Protein AF-A0A556R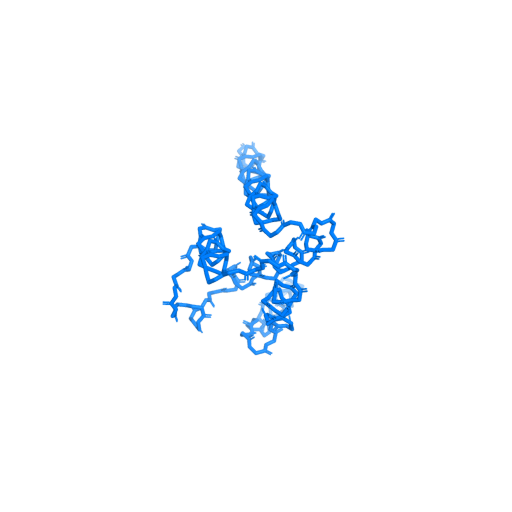K93-F1 (afdb_monomer_lite)

Radius of gyration: 17.28 Å; chains: 1; bounding box: 50×22×42 Å

Secondary structure (DSSP, 8-state):
--HHHHHHHTTSS----GGGSTTTTHHHHHHHHSTT--HHHHHHHHHHHHHHHTPPTTGGGG--HHHHHHHHHHHHHHHHHHHH---HHHHHHHHHHHHHHHHHHHHHHHHHHHHS--

pLDDT: mean 77.53, std 16.09, range [45.31, 96.38]

Organism: NCBI:txid1196095

Structure (mmCIF, N/CA/C/O backbone):
data_AF-A0A556RK93-F1
#
_entry.id   AF-A0A556RK93-F1
#
loop_
_atom_site.group_PDB
_atom_site.id
_atom_site.type_symbol
_atom_site.label_atom_id
_atom_site.label_alt_id
_atom_site.label_comp_id
_atom_site.label_asym_id
_atom_site.label_entity_id
_atom_site.label_seq_id
_atom_site.pdbx_PDB_ins_code
_atom_site.Cartn_x
_atom_site.Cartn_y
_atom_site.Cartn_z
_atom_site.occupancy
_atom_site.B_iso_or_equiv
_atom_site.auth_seq_id
_atom_site.auth_comp_id
_atom_site.auth_asym_id
_atom_site.auth_atom_id
_atom_site.pdbx_PDB_model_num
ATOM 1 N N . MET A 1 1 ? -32.531 -10.562 28.350 1.00 45.31 1 MET A N 1
ATOM 2 C CA . MET A 1 1 ? -31.505 -9.778 27.616 1.00 45.31 1 MET A CA 1
ATOM 3 C C . MET A 1 1 ? -30.087 -10.290 27.914 1.00 45.31 1 MET A C 1
ATOM 5 O O . MET A 1 1 ? -29.427 -9.757 28.796 1.00 45.31 1 MET A O 1
ATOM 9 N N . ARG A 1 2 ? -29.593 -11.326 27.219 1.00 55.19 2 ARG A N 1
ATOM 10 C CA . ARG A 1 2 ? -28.197 -11.811 27.392 1.00 55.19 2 ARG A CA 1
ATOM 11 C C . ARG A 1 2 ? -27.394 -11.934 26.098 1.00 55.19 2 ARG A C 1
ATOM 13 O O . ARG A 1 2 ? -26.173 -11.969 26.152 1.00 55.19 2 ARG A O 1
ATOM 20 N N . VAL A 1 3 ? -28.058 -11.918 24.946 1.00 51.28 3 VAL A N 1
ATOM 21 C CA . VAL A 1 3 ? -27.396 -12.088 23.648 1.00 51.28 3 VAL A CA 1
ATOM 22 C C . VAL A 1 3 ? -26.738 -10.782 23.184 1.00 51.28 3 VAL A C 1
ATOM 24 O O . VAL A 1 3 ? -25.593 -10.780 22.752 1.00 51.28 3 VAL A O 1
ATOM 27 N N . THR A 1 4 ? -27.396 -9.636 23.387 1.00 51.78 4 THR A N 1
ATOM 28 C CA . THR A 1 4 ? -26.852 -8.309 23.038 1.00 51.78 4 THR A CA 1
ATOM 29 C C . THR A 1 4 ? -25.620 -7.929 23.862 1.00 51.78 4 THR A C 1
ATOM 31 O O . THR A 1 4 ? -24.679 -7.365 23.314 1.00 51.78 4 THR A O 1
ATOM 34 N N . LYS A 1 5 ? -25.573 -8.304 25.148 1.00 51.53 5 LYS A N 1
ATOM 35 C CA . LYS A 1 5 ? -24.390 -8.124 26.011 1.00 51.53 5 LYS A CA 1
ATOM 36 C C . LYS A 1 5 ? -23.231 -9.043 25.617 1.00 51.53 5 LYS A C 1
ATOM 38 O O . LYS A 1 5 ? -22.092 -8.600 25.604 1.00 51.53 5 LYS A O 1
ATOM 43 N N . ALA A 1 6 ? -23.515 -10.290 25.238 1.00 51.16 6 ALA A N 1
ATOM 44 C CA . ALA A 1 6 ? -22.492 -11.214 24.749 1.00 51.16 6 ALA A CA 1
ATOM 45 C C . ALA A 1 6 ? -21.863 -10.728 23.430 1.00 51.16 6 ALA A C 1
ATOM 47 O O . ALA A 1 6 ? -20.651 -10.815 23.261 1.00 51.16 6 ALA A O 1
ATOM 48 N N . PHE A 1 7 ? -22.656 -10.134 22.531 1.00 49.50 7 PHE A N 1
ATOM 49 C CA . PHE A 1 7 ? -22.128 -9.489 21.325 1.00 49.50 7 PHE A CA 1
ATOM 50 C C . PHE A 1 7 ? -21.409 -8.163 21.600 1.00 49.50 7 PHE A C 1
ATOM 52 O O . PHE A 1 7 ? -20.490 -7.832 20.859 1.00 49.50 7 PHE A O 1
ATOM 59 N N . ALA A 1 8 ? -21.799 -7.411 22.633 1.00 50.12 8 ALA A N 1
ATOM 60 C CA . ALA A 1 8 ? -21.078 -6.211 23.060 1.00 50.12 8 ALA A CA 1
ATOM 61 C C . ALA A 1 8 ? -19.692 -6.570 23.628 1.00 50.12 8 ALA A C 1
ATOM 63 O O . ALA A 1 8 ? -18.693 -6.034 23.165 1.00 50.12 8 ALA A O 1
ATOM 64 N N . ASN A 1 9 ? -19.614 -7.573 24.507 1.00 46.12 9 ASN A N 1
ATOM 65 C CA . ASN A 1 9 ? -18.346 -8.073 25.052 1.00 46.12 9 ASN A CA 1
ATOM 66 C C . ASN A 1 9 ? -17.497 -8.786 23.982 1.00 46.12 9 ASN A C 1
ATOM 68 O O . ASN A 1 9 ? -16.279 -8.701 23.988 1.00 46.12 9 ASN A O 1
ATOM 72 N N . SER A 1 10 ? -18.125 -9.441 22.998 1.00 49.47 10 SER A N 1
ATOM 73 C CA . SER A 1 10 ? -17.432 -9.970 21.813 1.00 49.47 10 SER A CA 1
ATOM 74 C C . SER A 1 10 ? -16.956 -8.870 20.850 1.00 49.47 10 SER A C 1
ATOM 76 O O . SER A 1 10 ? -16.230 -9.186 19.912 1.00 49.47 10 SER A O 1
ATOM 78 N N . ARG A 1 11 ? -17.385 -7.611 20.993 1.00 49.00 11 ARG A N 1
ATOM 79 C CA . ARG A 1 11 ? -16.831 -6.469 20.242 1.00 49.00 11 ARG A CA 1
ATOM 80 C C . ARG A 1 11 ? -15.718 -5.754 21.001 1.00 49.00 11 ARG A C 1
ATOM 82 O O . ARG A 1 11 ? -14.944 -5.063 20.363 1.00 49.00 11 ARG A O 1
ATOM 89 N N . GLU A 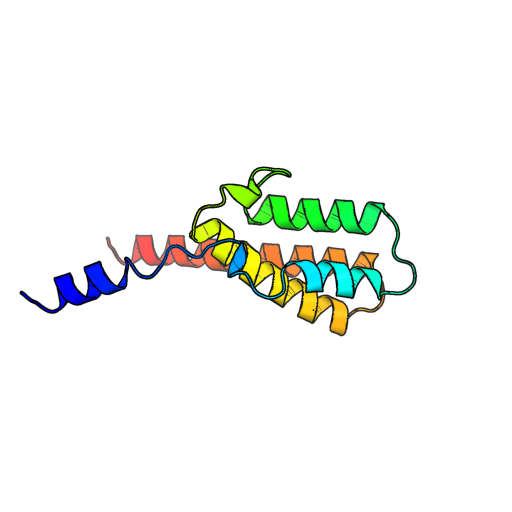1 12 ? -15.563 -6.018 22.298 1.00 49.25 12 GLU A N 1
ATOM 90 C CA . GLU A 1 12 ? -14.308 -5.796 23.035 1.00 49.25 12 GLU A CA 1
ATOM 91 C C . GLU A 1 12 ? -13.253 -6.880 22.726 1.00 49.25 12 GLU A C 1
ATOM 93 O O . GLU A 1 12 ? -12.304 -7.070 23.486 1.00 49.25 12 GLU A O 1
ATOM 98 N N . ARG A 1 13 ? -13.410 -7.617 21.611 1.00 52.22 13 ARG A N 1
ATOM 99 C CA . ARG A 1 13 ? -12.328 -8.418 21.024 1.00 52.22 13 ARG A CA 1
ATOM 100 C C . ARG A 1 13 ? -11.117 -7.512 20.877 1.00 52.22 13 ARG A C 1
ATOM 102 O O . ARG A 1 13 ? -11.269 -6.387 20.414 1.00 52.22 13 ARG A O 1
ATOM 109 N N . GLU A 1 14 ? -9.969 -8.017 21.322 1.00 55.66 14 GLU A N 1
ATOM 110 C CA . GLU A 1 14 ? -8.681 -7.330 21.350 1.00 55.66 14 GLU A CA 1
ATOM 111 C C . GLU A 1 14 ? -8.571 -6.263 20.268 1.00 55.66 14 GLU A C 1
ATOM 113 O O . GLU A 1 14 ? -8.679 -6.571 19.077 1.00 55.66 14 GLU A O 1
ATOM 118 N N . LYS A 1 15 ? -8.338 -5.015 20.697 1.00 56.72 15 LYS A N 1
ATOM 119 C CA . LYS A 1 15 ? -7.957 -3.935 19.788 1.00 56.72 15 LYS A CA 1
ATOM 120 C C . LYS A 1 15 ? -6.896 -4.505 18.865 1.00 56.72 15 LYS A C 1
ATOM 122 O O . LYS A 1 15 ? -5.867 -4.971 19.362 1.00 56.72 15 LYS A O 1
ATOM 127 N N . VAL A 1 16 ? -7.158 -4.510 17.558 1.00 58.53 16 VAL A N 1
ATOM 128 C CA . VAL A 1 16 ? -6.166 -4.958 16.581 1.00 58.53 16 VAL A CA 1
ATOM 129 C C . VAL A 1 16 ? -4.922 -4.135 16.869 1.00 58.53 16 VAL A C 1
ATOM 131 O O . VAL A 1 16 ? -4.947 -2.911 16.790 1.00 58.53 16 VAL A O 1
ATOM 134 N N . LYS A 1 17 ? -3.861 -4.781 17.335 1.00 58.97 17 LYS A N 1
ATOM 135 C CA . LYS A 1 17 ? -2.602 -4.098 17.584 1.00 58.97 17 LYS A CA 1
ATOM 136 C C . LYS A 1 17 ? -1.799 -4.134 16.301 1.00 58.97 17 LYS A C 1
ATOM 138 O O . LYS A 1 17 ? -1.888 -5.080 15.525 1.00 58.97 17 LYS A O 1
ATOM 143 N N . ARG A 1 18 ? -0.965 -3.121 16.093 1.00 56.44 18 ARG A N 1
ATOM 144 C CA . ARG A 1 18 ? -0.080 -3.054 14.926 1.00 56.44 18 ARG A CA 1
ATOM 145 C C . ARG A 1 18 ? 0.840 -4.277 14.811 1.00 56.44 18 ARG A C 1
ATOM 147 O O . ARG A 1 18 ? 1.100 -4.739 13.711 1.00 56.44 18 ARG A O 1
ATOM 154 N N . GLU A 1 19 ? 1.294 -4.802 15.942 1.00 53.19 19 GLU A N 1
ATOM 155 C CA . GLU A 1 19 ? 2.069 -6.046 16.063 1.00 53.19 19 GLU A CA 1
ATOM 156 C C . GLU A 1 19 ? 1.312 -7.299 15.591 1.00 53.19 19 GLU A C 1
ATOM 158 O O . GLU A 1 19 ? 1.937 -8.292 15.232 1.00 53.19 19 GLU A O 1
ATOM 163 N N . TYR A 1 20 ? -0.020 -7.229 15.509 1.00 52.47 20 TYR A N 1
ATOM 164 C CA . TYR A 1 20 ? -0.872 -8.259 14.922 1.00 52.47 20 TYR A CA 1
ATOM 165 C C . TYR A 1 20 ? -1.240 -7.992 13.466 1.00 52.47 20 TYR A C 1
ATOM 167 O O . TYR A 1 20 ? -2.019 -8.771 12.934 1.00 52.47 20 TYR A O 1
ATOM 175 N N . LEU A 1 21 ? -0.730 -6.932 12.820 1.00 60.16 21 LEU A N 1
ATOM 176 C CA . LEU A 1 21 ? -0.803 -6.791 11.365 1.00 60.16 21 LEU A CA 1
ATOM 177 C C . LEU A 1 21 ? 0.251 -7.728 10.776 1.00 60.16 21 LEU A C 1
ATOM 179 O O . LEU A 1 21 ? 1.422 -7.336 10.672 1.00 60.16 21 LEU A O 1
ATOM 183 N N . PRO A 1 22 ? -0.106 -8.973 10.424 1.00 53.91 22 PRO A N 1
ATOM 184 C CA . PRO A 1 22 ? 0.864 -9.891 9.881 1.00 53.91 22 PRO A CA 1
ATOM 185 C C . PRO A 1 22 ? 1.308 -9.270 8.560 1.00 53.91 22 PRO A C 1
ATOM 187 O O . PRO A 1 22 ? 0.501 -8.678 7.841 1.00 53.91 22 PRO A O 1
ATOM 190 N N . PHE A 1 23 ? 2.595 -9.381 8.250 1.00 54.28 23 PHE A N 1
ATOM 191 C CA . PHE A 1 23 ? 3.087 -9.082 6.914 1.00 54.28 23 PHE A CA 1
ATOM 192 C C . PHE A 1 23 ? 3.126 -7.617 6.484 1.00 54.28 23 PHE A C 1
ATOM 194 O O . PHE A 1 23 ? 3.386 -7.403 5.314 1.00 54.28 23 PHE A O 1
ATOM 201 N N . TYR A 1 24 ? 2.984 -6.612 7.358 1.00 58.38 24 TYR A N 1
ATOM 202 C CA . TYR A 1 24 ? 3.063 -5.195 6.939 1.00 58.38 24 TYR A CA 1
ATOM 203 C C . TYR A 1 24 ? 4.327 -4.854 6.111 1.00 58.38 24 TYR A C 1
ATOM 205 O O . TYR A 1 24 ? 4.297 -4.028 5.201 1.00 58.38 24 TYR A O 1
ATOM 213 N N . HIS A 1 25 ? 5.434 -5.553 6.364 1.00 65.75 25 HIS A N 1
ATOM 214 C CA . HIS A 1 25 ? 6.671 -5.423 5.592 1.00 65.75 25 HIS A CA 1
ATOM 215 C C . HIS A 1 25 ? 6.625 -6.101 4.213 1.00 65.75 25 HIS A C 1
ATOM 217 O O . HIS A 1 25 ? 7.329 -5.662 3.313 1.00 65.75 25 HIS A O 1
ATOM 223 N N . GLN A 1 26 ? 5.741 -7.076 3.989 1.00 71.56 26 GLN A N 1
ATOM 224 C CA . GLN A 1 26 ? 5.717 -7.880 2.767 1.00 71.56 26 GLN A CA 1
ATOM 225 C C . GLN A 1 26 ? 5.419 -7.086 1.502 1.00 71.56 26 GLN A C 1
ATOM 227 O O . GLN A 1 26 ? 5.939 -7.444 0.456 1.00 71.56 26 GLN A O 1
ATOM 232 N N . SER A 1 27 ? 4.618 -6.019 1.545 1.00 75.00 27 SER A N 1
ATOM 233 C CA . SER A 1 27 ? 4.395 -5.208 0.345 1.00 75.00 27 SER A CA 1
ATOM 234 C C . SER A 1 27 ? 5.628 -4.383 -0.012 1.00 75.00 27 SER A C 1
ATOM 236 O O . SER A 1 27 ? 5.938 -4.186 -1.186 1.00 75.00 27 SER A O 1
ATOM 238 N N . ARG A 1 28 ? 6.395 -3.955 0.997 1.00 82.44 28 ARG A N 1
ATOM 239 C CA . ARG A 1 28 ? 7.687 -3.285 0.811 1.00 82.44 28 ARG A CA 1
ATOM 240 C C . ARG A 1 28 ? 8.753 -4.260 0.341 1.00 82.44 28 ARG A C 1
ATOM 242 O O . ARG A 1 28 ? 9.510 -3.901 -0.556 1.00 82.44 28 ARG A O 1
ATOM 249 N N . ASP A 1 29 ? 8.761 -5.470 0.884 1.00 83.50 29 ASP A N 1
ATOM 250 C CA . ASP A 1 29 ? 9.655 -6.542 0.459 1.00 83.50 29 ASP A CA 1
ATOM 251 C C . ASP A 1 29 ? 9.339 -6.948 -0.985 1.00 83.50 29 ASP A C 1
ATOM 253 O O . ASP A 1 29 ? 10.239 -6.980 -1.818 1.00 83.50 29 ASP A O 1
ATOM 257 N N . ALA A 1 30 ? 8.061 -7.129 -1.328 1.00 84.50 30 ALA A N 1
ATOM 258 C CA . ALA A 1 30 ? 7.611 -7.425 -2.686 1.00 84.50 30 ALA A CA 1
ATOM 259 C C . ALA A 1 30 ? 7.993 -6.312 -3.668 1.00 84.50 30 ALA A C 1
ATOM 261 O O . ALA A 1 30 ? 8.592 -6.595 -4.701 1.00 84.50 30 ALA A O 1
ATOM 262 N N . LEU A 1 31 ? 7.754 -5.041 -3.318 1.00 87.50 31 LEU A N 1
ATOM 263 C CA . LEU A 1 31 ? 8.226 -3.919 -4.130 1.00 87.50 31 LEU A CA 1
ATOM 264 C C . LEU A 1 31 ? 9.756 -3.955 -4.270 1.00 87.50 31 LEU A C 1
ATOM 266 O O . LEU A 1 31 ? 10.271 -3.716 -5.351 1.00 87.50 31 LEU A O 1
ATOM 270 N N . SER A 1 32 ? 10.503 -4.287 -3.215 1.00 89.06 32 SER A N 1
ATOM 271 C CA . SER A 1 32 ? 11.970 -4.351 -3.279 1.00 89.06 32 SER A CA 1
ATOM 272 C C . SER A 1 32 ? 12.508 -5.444 -4.202 1.00 89.06 32 SER A C 1
ATOM 274 O O . SER A 1 32 ? 13.596 -5.285 -4.754 1.00 89.06 32 SER A O 1
ATOM 276 N N . MET A 1 33 ? 11.735 -6.513 -4.402 1.00 90.19 33 MET A N 1
ATOM 277 C CA . MET A 1 33 ? 12.067 -7.613 -5.307 1.00 90.19 33 MET A CA 1
ATOM 278 C C . MET A 1 33 ? 11.786 -7.279 -6.779 1.00 90.19 33 MET A C 1
ATOM 280 O O . MET A 1 33 ? 12.285 -7.977 -7.660 1.00 90.19 33 MET A O 1
ATOM 284 N N . MET A 1 34 ? 11.029 -6.215 -7.073 1.00 91.19 34 MET A N 1
ATOM 285 C CA . MET A 1 34 ? 10.734 -5.823 -8.452 1.00 91.19 34 MET A CA 1
ATOM 286 C C . MET A 1 34 ? 11.958 -5.202 -9.141 1.00 91.19 34 MET A C 1
ATOM 288 O O . MET A 1 34 ? 12.650 -4.331 -8.600 1.00 91.19 34 MET A O 1
ATOM 292 N N . GLN A 1 35 ? 12.198 -5.590 -10.395 1.00 91.31 35 GLN A N 1
ATOM 293 C CA . GLN A 1 35 ? 13.295 -5.037 -11.183 1.00 91.31 35 GLN A CA 1
ATOM 294 C C . GLN A 1 35 ? 13.053 -3.553 -11.512 1.00 91.31 35 GLN A C 1
ATOM 296 O O . GLN A 1 35 ? 11.973 -3.143 -11.930 1.00 91.31 35 GLN A O 1
ATOM 301 N N . GLY A 1 36 ? 14.089 -2.724 -11.357 1.00 91.00 36 GLY A N 1
ATOM 302 C CA . GLY A 1 36 ? 14.034 -1.303 -11.722 1.00 91.00 36 GLY A CA 1
ATOM 303 C C . GLY A 1 36 ? 13.408 -0.389 -10.665 1.00 91.00 36 GLY A C 1
ATOM 304 O O . GLY A 1 36 ? 13.185 0.793 -10.938 1.00 91.00 36 GLY A O 1
ATOM 305 N N . VAL A 1 37 ? 13.166 -0.897 -9.453 1.00 92.94 37 VAL A N 1
ATOM 306 C CA . VAL A 1 37 ? 12.692 -0.084 -8.333 1.00 92.94 37 VAL A CA 1
ATOM 307 C C . VAL A 1 37 ? 13.723 0.948 -7.893 1.00 92.94 37 VAL A C 1
ATOM 309 O O . VAL A 1 37 ? 14.930 0.727 -7.848 1.00 92.94 37 VAL A O 1
ATOM 312 N N . LYS A 1 38 ? 13.206 2.125 -7.552 1.00 93.69 38 LYS A N 1
ATOM 313 C CA . LYS A 1 38 ? 13.944 3.323 -7.142 1.00 93.69 38 LYS A CA 1
ATOM 314 C C . LYS A 1 38 ? 13.281 3.942 -5.919 1.00 93.69 38 LYS A C 1
ATOM 316 O O . LYS A 1 38 ? 12.096 3.738 -5.662 1.00 93.69 38 LYS A O 1
ATOM 321 N N . LYS A 1 39 ? 14.021 4.792 -5.204 1.00 91.50 39 LYS A N 1
ATOM 322 C CA . LYS A 1 39 ? 13.571 5.453 -3.965 1.00 91.50 39 LYS A CA 1
ATOM 323 C C . LYS A 1 39 ? 12.196 6.127 -4.080 1.00 91.50 39 LYS A C 1
ATOM 325 O O . LYS A 1 39 ? 11.391 6.036 -3.158 1.00 91.50 39 LYS A O 1
ATOM 330 N N . TYR A 1 40 ? 11.901 6.782 -5.204 1.00 92.19 40 TYR A N 1
ATOM 331 C CA . TYR A 1 40 ? 10.625 7.482 -5.379 1.00 92.19 40 TYR A CA 1
ATOM 332 C C . TYR A 1 40 ? 9.415 6.541 -5.474 1.00 92.19 40 TYR A C 1
ATOM 334 O O . TYR A 1 40 ? 8.315 6.964 -5.131 1.00 92.19 40 TYR A O 1
ATOM 342 N N . HIS A 1 41 ? 9.589 5.274 -5.866 1.00 93.56 41 HIS A N 1
ATOM 343 C CA . HIS A 1 41 ? 8.502 4.291 -5.868 1.00 93.56 41 HIS A CA 1
ATOM 344 C C . HIS A 1 41 ? 7.993 4.044 -4.448 1.00 93.56 41 HIS A C 1
ATOM 346 O O . HIS A 1 41 ? 6.795 4.124 -4.196 1.00 93.56 41 HIS A O 1
ATOM 352 N N . TYR A 1 42 ? 8.900 3.886 -3.484 1.00 90.06 42 TYR A N 1
ATOM 353 C CA . TYR A 1 42 ? 8.522 3.753 -2.078 1.00 90.06 42 TYR A CA 1
ATOM 354 C C . TYR A 1 42 ? 7.777 4.985 -1.557 1.00 90.06 42 TYR A C 1
ATOM 356 O O . TYR A 1 42 ? 6.793 4.840 -0.829 1.00 90.06 42 TYR A O 1
ATOM 364 N N . ILE A 1 43 ? 8.219 6.183 -1.954 1.00 90.00 43 ILE A N 1
ATOM 365 C CA . ILE A 1 43 ? 7.570 7.450 -1.591 1.00 90.00 43 ILE A CA 1
ATOM 366 C C . ILE A 1 43 ? 6.159 7.515 -2.186 1.00 90.00 43 ILE A C 1
ATOM 368 O O . ILE A 1 43 ? 5.216 7.879 -1.487 1.00 90.00 43 ILE A O 1
ATOM 372 N N . ASN A 1 44 ? 5.999 7.149 -3.457 1.00 91.62 44 ASN A N 1
ATOM 373 C CA . ASN A 1 44 ? 4.707 7.172 -4.140 1.00 91.62 44 ASN A CA 1
ATOM 374 C C . ASN A 1 44 ? 3.731 6.153 -3.548 1.00 91.62 44 ASN A C 1
ATOM 376 O O . ASN A 1 44 ? 2.579 6.500 -3.301 1.00 91.62 44 ASN A O 1
ATOM 380 N N . LEU A 1 45 ? 4.208 4.946 -3.238 1.00 89.81 45 LEU A N 1
ATOM 381 C CA . LEU A 1 45 ? 3.416 3.933 -2.551 1.00 89.81 45 LEU A CA 1
ATOM 382 C C . LEU A 1 45 ? 2.972 4.424 -1.163 1.00 89.81 45 LEU A C 1
ATOM 384 O O . LEU A 1 45 ? 1.787 4.416 -0.851 1.00 89.81 45 LEU A O 1
ATOM 388 N N . ALA A 1 46 ? 3.892 4.978 -0.363 1.00 87.31 46 ALA A N 1
ATOM 389 C CA . ALA A 1 46 ? 3.552 5.537 0.950 1.00 87.31 46 ALA A CA 1
ATOM 390 C C . ALA A 1 46 ? 2.518 6.673 0.858 1.00 87.31 46 ALA A C 1
ATOM 392 O O . ALA A 1 46 ? 1.627 6.768 1.697 1.00 87.31 46 ALA A O 1
ATOM 393 N N . LYS A 1 47 ? 2.599 7.523 -0.173 1.00 88.69 47 LYS A N 1
ATOM 394 C CA . LYS A 1 47 ? 1.600 8.572 -0.422 1.00 88.69 47 LYS A CA 1
ATOM 395 C C . LYS A 1 47 ? 0.221 7.997 -0.752 1.00 88.69 47 LYS A C 1
ATOM 397 O O . LYS A 1 47 ? -0.771 8.562 -0.294 1.00 88.69 47 LYS A O 1
ATOM 402 N N . ALA A 1 48 ? 0.149 6.916 -1.529 1.00 88.31 48 ALA A N 1
ATOM 403 C CA . ALA A 1 48 ? -1.112 6.246 -1.846 1.00 88.31 48 ALA A CA 1
ATOM 404 C C . ALA A 1 48 ? -1.753 5.641 -0.586 1.00 88.31 48 ALA A C 1
ATOM 406 O O . ALA A 1 48 ? -2.918 5.912 -0.298 1.00 88.31 48 ALA A O 1
ATOM 407 N N . GLU A 1 49 ? -0.965 4.922 0.215 1.00 86.94 49 GLU A N 1
ATOM 408 C CA . GLU A 1 49 ? -1.409 4.341 1.486 1.00 86.94 49 GLU A CA 1
ATOM 409 C C . GLU A 1 49 ? -1.915 5.414 2.465 1.00 86.94 49 GLU A C 1
ATOM 411 O O . GLU A 1 49 ? -2.999 5.294 3.040 1.00 86.94 49 GLU A O 1
ATOM 416 N N . ASN A 1 50 ? -1.143 6.491 2.638 1.00 87.75 50 ASN A N 1
ATOM 417 C CA . ASN A 1 50 ? -1.481 7.590 3.542 1.00 87.75 50 ASN A CA 1
ATOM 418 C C . ASN A 1 50 ? -2.784 8.283 3.123 1.00 87.75 50 ASN A C 1
ATOM 420 O O . ASN A 1 50 ? -3.612 8.609 3.969 1.00 87.75 50 ASN A O 1
ATOM 424 N N . ARG A 1 51 ? -3.004 8.467 1.813 1.00 87.12 51 ARG A N 1
ATOM 425 C CA . ARG A 1 51 ? -4.244 9.058 1.289 1.00 87.12 51 ARG A CA 1
ATOM 426 C C . ARG A 1 51 ? -5.471 8.216 1.639 1.00 87.12 51 ARG A C 1
ATOM 428 O O . ARG A 1 51 ? -6.496 8.783 1.994 1.00 87.12 51 ARG A O 1
ATOM 435 N N . PHE A 1 52 ? -5.368 6.894 1.533 1.00 85.75 52 PHE A N 1
ATOM 436 C CA . PHE A 1 52 ? -6.489 5.993 1.805 1.00 85.75 52 PHE A CA 1
ATOM 437 C C . PHE A 1 52 ? -6.785 5.849 3.297 1.00 85.75 52 PHE A C 1
ATOM 439 O O . PHE A 1 52 ? -7.935 5.852 3.7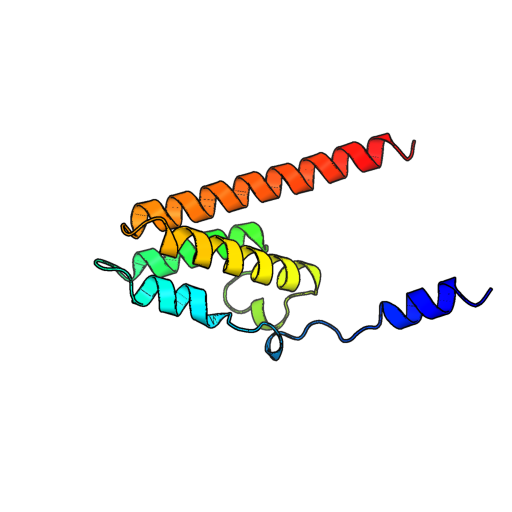21 1.00 85.75 52 PHE A O 1
ATOM 446 N N . THR A 1 53 ? -5.734 5.730 4.102 1.00 85.38 53 THR A N 1
ATOM 447 C CA . THR A 1 53 ? -5.851 5.499 5.550 1.00 85.38 53 THR A CA 1
ATOM 448 C C . THR A 1 53 ? -6.066 6.783 6.348 1.00 85.38 53 THR A C 1
ATOM 450 O O . THR A 1 53 ? -6.462 6.726 7.513 1.00 85.38 53 THR A O 1
ATOM 453 N N . GLY A 1 54 ? -5.778 7.942 5.749 1.00 86.69 54 GLY A N 1
ATOM 454 C CA . GLY A 1 54 ? -5.738 9.226 6.445 1.00 86.69 54 GLY A CA 1
ATOM 455 C C . GLY A 1 54 ? -4.606 9.324 7.471 1.00 86.69 54 GLY A C 1
ATOM 456 O O . GLY A 1 54 ? -4.679 10.170 8.353 1.00 86.69 54 GLY A O 1
ATOM 457 N N . LEU A 1 55 ? -3.600 8.445 7.390 1.00 83.50 55 LEU A N 1
ATOM 458 C CA . LEU A 1 55 ? -2.451 8.415 8.295 1.00 83.50 55 LEU A CA 1
ATOM 459 C C . LEU A 1 55 ? -1.237 9.077 7.648 1.00 83.50 55 LEU A C 1
ATOM 461 O O . LEU A 1 55 ? -0.924 8.803 6.491 1.00 83.50 55 LEU A O 1
ATOM 465 N N . TYR A 1 56 ? -0.480 9.859 8.412 1.00 79.31 56 TYR A N 1
ATOM 466 C CA . TYR A 1 56 ? 0.849 10.323 8.017 1.00 79.31 56 TYR A CA 1
ATOM 467 C C . TYR A 1 56 ? 1.970 9.409 8.536 1.00 79.31 56 TYR A C 1
ATOM 469 O O . TYR A 1 56 ? 1.782 8.510 9.363 1.00 79.31 56 TYR A O 1
ATOM 477 N N . SER A 1 57 ? 3.185 9.630 8.024 1.00 63.59 57 SER A N 1
ATOM 478 C CA . SER A 1 57 ? 4.385 8.954 8.527 1.00 63.59 57 SER A CA 1
ATOM 479 C C . SER A 1 57 ? 4.578 9.287 10.011 1.00 63.59 57 SER A C 1
ATOM 481 O O . SER A 1 57 ? 4.755 10.449 10.353 1.00 63.59 57 SER A O 1
ATOM 483 N N . GLY A 1 58 ? 4.541 8.273 10.880 1.00 66.94 58 GLY A N 1
ATOM 484 C CA . GLY A 1 58 ? 4.616 8.419 12.344 1.00 66.94 58 GLY A CA 1
ATOM 485 C C . GLY A 1 58 ? 3.295 8.123 13.060 1.00 66.94 58 GLY A C 1
ATOM 486 O O . GLY A 1 58 ? 3.298 7.470 14.098 1.00 66.94 58 GLY A O 1
ATOM 487 N N . GLU A 1 59 ? 2.157 8.450 12.448 1.00 74.75 59 GLU A N 1
ATOM 488 C CA . GLU A 1 59 ? 0.822 8.251 13.045 1.00 74.75 59 GLU A CA 1
ATOM 489 C C . GLU A 1 59 ? 0.346 6.796 12.985 1.00 74.75 59 GLU A C 1
ATOM 491 O O . GLU A 1 59 ? -0.612 6.402 13.644 1.00 74.75 59 GLU A O 1
ATOM 496 N N . ARG A 1 60 ? 1.043 5.946 12.224 1.00 73.94 60 ARG A N 1
ATOM 497 C CA . ARG A 1 60 ? 0.706 4.519 12.103 1.00 73.94 60 ARG A CA 1
ATOM 498 C C . ARG A 1 60 ? 0.813 3.757 13.423 1.00 73.94 60 ARG A C 1
ATOM 500 O O . ARG A 1 60 ? 0.221 2.693 13.551 1.00 73.94 60 ARG A O 1
ATOM 507 N N . GLN A 1 61 ? 1.604 4.241 14.384 1.00 71.50 61 GLN A N 1
ATOM 508 C CA . GLN A 1 61 ? 1.682 3.640 15.724 1.00 71.50 61 GLN A CA 1
ATOM 509 C C . GLN A 1 61 ? 0.418 3.899 16.551 1.00 71.50 61 GLN A C 1
ATOM 511 O O . GLN A 1 61 ? 0.080 3.096 17.412 1.00 71.50 61 GLN A O 1
ATOM 516 N N . THR A 1 62 ? -0.291 4.986 16.256 1.00 76.88 62 THR A N 1
ATOM 517 C CA . THR A 1 62 ? -1.511 5.420 16.943 1.00 76.88 62 THR A CA 1
ATOM 518 C C . THR A 1 62 ? -2.759 5.207 16.083 1.00 76.88 62 THR A C 1
ATOM 520 O O . THR A 1 62 ? -3.800 5.801 16.354 1.00 76.88 62 THR A O 1
ATOM 523 N N . ALA A 1 63 ? -2.657 4.391 15.029 1.00 80.81 63 ALA A N 1
ATOM 524 C CA . ALA A 1 63 ? -3.757 4.110 14.119 1.00 80.81 63 ALA A CA 1
ATOM 525 C C . ALA A 1 63 ? -4.924 3.449 14.865 1.00 80.81 63 ALA A C 1
ATOM 527 O O . ALA A 1 63 ? -4.733 2.501 15.629 1.00 80.81 63 ALA A O 1
ATOM 528 N N . ASN A 1 64 ? -6.137 3.945 14.629 1.00 83.38 64 ASN A N 1
ATOM 529 C CA . ASN A 1 64 ? -7.344 3.335 15.179 1.00 83.38 64 ASN A CA 1
ATOM 530 C C . ASN A 1 64 ? -7.713 2.044 14.420 1.00 83.38 64 ASN A C 1
ATOM 532 O O . ASN A 1 64 ? -7.171 1.751 13.357 1.00 83.38 64 ASN A O 1
ATOM 536 N N . GLU A 1 65 ? -8.673 1.276 14.937 1.00 80.81 65 GLU A N 1
ATOM 537 C CA . GLU A 1 65 ? -9.070 -0.019 14.359 1.00 80.81 65 GLU A CA 1
ATOM 538 C C . GLU A 1 65 ? -9.509 0.061 12.890 1.00 80.81 65 GLU A C 1
ATOM 540 O O . GLU A 1 65 ? -9.182 -0.823 12.100 1.00 80.81 65 GLU A O 1
ATOM 545 N N . GLN A 1 66 ? -10.207 1.129 12.494 1.00 82.69 66 GLN A N 1
ATOM 546 C CA . GLN A 1 66 ? -10.641 1.316 11.106 1.00 82.69 66 GLN A CA 1
ATOM 547 C C . GLN A 1 66 ? -9.441 1.556 10.188 1.00 82.69 66 GLN A C 1
ATOM 549 O O . GLN A 1 66 ? -9.361 0.986 9.102 1.00 82.69 66 GLN A O 1
ATOM 554 N N . GLN A 1 67 ? -8.484 2.364 10.644 1.00 85.31 67 GLN A N 1
ATOM 555 C CA . GLN A 1 67 ? -7.255 2.650 9.909 1.00 85.31 67 GLN A CA 1
ATOM 556 C C . GLN A 1 67 ? -6.346 1.418 9.819 1.00 85.31 67 GLN A C 1
ATOM 558 O O . GLN A 1 67 ? -5.732 1.182 8.782 1.00 85.31 67 GLN A O 1
ATOM 563 N N . LEU A 1 68 ? -6.298 0.597 10.869 1.00 81.06 68 LEU A N 1
ATOM 564 C CA . LEU A 1 68 ? -5.590 -0.684 10.857 1.00 81.06 68 LEU A CA 1
ATOM 565 C C . LEU A 1 68 ? -6.242 -1.676 9.887 1.00 81.06 68 LEU A C 1
ATOM 567 O O . LEU A 1 68 ? -5.540 -2.293 9.092 1.00 81.06 68 LEU A O 1
ATOM 571 N N . GLY A 1 69 ? -7.574 -1.772 9.878 1.00 80.44 69 GLY A N 1
ATOM 572 C CA . GLY A 1 69 ? -8.303 -2.565 8.885 1.00 80.44 69 GLY A CA 1
ATOM 573 C C . GLY A 1 69 ? -8.041 -2.095 7.450 1.00 80.44 69 GLY A C 1
ATOM 574 O O . GLY A 1 69 ? -7.804 -2.914 6.564 1.00 80.44 69 GLY A O 1
ATOM 575 N N . ALA A 1 70 ? -8.000 -0.780 7.225 1.00 85.31 70 ALA A N 1
ATOM 576 C CA . ALA A 1 70 ? -7.652 -0.202 5.930 1.00 85.31 70 ALA A CA 1
ATOM 577 C C . ALA A 1 70 ? -6.227 -0.584 5.489 1.00 85.31 70 ALA A C 1
ATOM 579 O O . ALA A 1 70 ? -6.033 -0.956 4.334 1.00 85.31 70 ALA A O 1
ATOM 580 N N . LEU A 1 71 ? -5.249 -0.567 6.402 1.00 83.62 71 LEU A N 1
ATOM 581 C CA . LEU A 1 71 ? -3.875 -1.003 6.122 1.00 83.62 71 LEU A CA 1
ATOM 582 C C . LEU A 1 71 ? -3.792 -2.481 5.705 1.00 83.62 71 LEU A C 1
ATOM 584 O O . LEU A 1 71 ? -3.041 -2.799 4.789 1.00 83.62 71 LEU A O 1
ATOM 588 N N . ILE A 1 72 ? -4.583 -3.372 6.314 1.00 81.50 72 ILE A N 1
ATOM 589 C CA . ILE A 1 72 ? -4.632 -4.796 5.920 1.00 81.50 72 ILE A CA 1
ATOM 590 C C . ILE A 1 72 ? -5.136 -4.943 4.482 1.00 81.50 72 ILE A C 1
ATOM 592 O O . ILE A 1 72 ? -4.574 -5.696 3.690 1.00 81.50 72 ILE A O 1
ATOM 596 N N . ILE A 1 73 ? -6.198 -4.218 4.133 1.00 86.06 73 ILE A N 1
ATOM 597 C CA . ILE A 1 73 ? -6.776 -4.292 2.789 1.00 86.06 73 ILE A CA 1
ATOM 598 C C . ILE A 1 73 ? -5.788 -3.753 1.748 1.00 86.06 73 ILE A C 1
ATOM 600 O O . ILE A 1 73 ? -5.624 -4.358 0.689 1.00 86.06 73 ILE A O 1
ATOM 604 N N . LEU A 1 74 ? -5.099 -2.651 2.066 1.00 87.81 74 LEU A N 1
ATOM 605 C CA . LEU A 1 74 ? -4.035 -2.103 1.224 1.00 87.81 74 LEU A CA 1
ATOM 606 C C . LEU A 1 74 ? -2.943 -3.132 0.948 1.00 87.81 74 LEU A C 1
ATOM 608 O O . LEU A 1 74 ? -2.605 -3.343 -0.212 1.00 87.81 74 LEU A O 1
ATOM 612 N N . GLN A 1 75 ? -2.473 -3.824 1.987 1.00 85.06 75 GLN A N 1
ATOM 613 C CA . GLN A 1 75 ? -1.474 -4.886 1.871 1.00 85.06 75 GLN A CA 1
ATOM 614 C C . GLN A 1 75 ? -1.877 -5.929 0.825 1.00 85.06 75 GLN A C 1
ATOM 616 O O . GLN A 1 75 ? -1.088 -6.299 -0.040 1.00 85.06 75 GLN A O 1
ATOM 621 N N . GLN A 1 76 ? -3.130 -6.386 0.889 1.00 86.31 76 GLN A N 1
ATOM 622 C CA . GLN A 1 76 ? -3.631 -7.427 0.000 1.00 86.31 76 GLN A CA 1
ATOM 623 C C . GLN A 1 76 ? -3.732 -6.942 -1.450 1.00 86.31 76 GLN A C 1
ATOM 625 O O . GLN A 1 76 ? -3.433 -7.698 -2.376 1.00 86.31 76 GLN A O 1
ATOM 630 N N . ILE A 1 77 ? -4.138 -5.684 -1.651 1.00 90.81 77 ILE A N 1
ATOM 631 C CA . ILE A 1 77 ? -4.162 -5.049 -2.973 1.00 90.81 77 ILE A CA 1
ATOM 632 C C . ILE A 1 77 ? -2.739 -4.940 -3.524 1.00 90.81 77 ILE A C 1
ATOM 634 O O . ILE A 1 77 ? -2.506 -5.309 -4.671 1.00 90.81 77 ILE A O 1
ATOM 638 N N . GLU A 1 78 ? -1.795 -4.465 -2.716 1.00 91.56 78 GLU A N 1
ATOM 639 C CA . GLU A 1 78 ? -0.390 -4.305 -3.093 1.00 91.56 78 GLU A CA 1
ATOM 640 C C . GLU A 1 78 ? 0.237 -5.640 -3.493 1.00 91.56 78 GLU A C 1
ATOM 642 O O . GLU A 1 78 ? 0.773 -5.752 -4.592 1.00 91.56 78 GLU A O 1
ATOM 647 N N . SER A 1 79 ? 0.101 -6.675 -2.661 1.00 88.12 79 SER A N 1
ATOM 648 C CA . SER A 1 79 ? 0.613 -8.015 -2.965 1.00 88.12 79 SER A CA 1
ATOM 649 C C . SER A 1 79 ? 0.006 -8.599 -4.240 1.00 88.12 79 SER A C 1
ATOM 651 O O . SER A 1 79 ? 0.728 -9.194 -5.034 1.00 88.12 79 SER A O 1
ATOM 653 N N . ALA A 1 80 ? -1.299 -8.422 -4.469 1.00 90.88 80 ALA A N 1
ATOM 654 C CA . ALA A 1 80 ? -1.928 -8.871 -5.709 1.00 90.88 80 ALA A CA 1
ATOM 655 C C . ALA A 1 80 ? -1.354 -8.131 -6.925 1.00 90.88 80 ALA A C 1
ATOM 657 O O . ALA A 1 80 ? -0.942 -8.760 -7.893 1.00 90.88 80 ALA A O 1
ATOM 658 N N . VAL A 1 81 ? -1.250 -6.802 -6.855 1.00 94.44 81 VAL A N 1
ATOM 659 C CA . VAL A 1 81 ? -0.758 -5.990 -7.974 1.00 94.44 81 VAL A CA 1
ATOM 660 C C . VAL A 1 81 ? 0.714 -6.262 -8.281 1.00 94.44 81 VAL A C 1
ATOM 662 O O . VAL A 1 81 ? 1.071 -6.360 -9.451 1.00 94.44 81 VAL A O 1
ATOM 665 N N . PHE A 1 82 ? 1.567 -6.420 -7.267 1.00 92.06 82 PHE A N 1
ATOM 666 C CA . PHE A 1 82 ? 2.991 -6.711 -7.474 1.00 92.06 82 PHE A CA 1
ATOM 667 C C . PHE A 1 82 ? 3.241 -8.109 -8.046 1.00 92.06 82 PHE A C 1
ATOM 669 O O . PHE A 1 82 ? 4.266 -8.315 -8.683 1.00 92.06 82 PHE A O 1
ATOM 676 N N . ASN A 1 83 ? 2.298 -9.041 -7.882 1.00 90.50 83 ASN A N 1
ATOM 677 C CA . ASN A 1 83 ? 2.337 -10.341 -8.553 1.00 90.50 83 ASN A CA 1
ATOM 678 C C . ASN A 1 83 ? 1.806 -10.293 -9.997 1.00 90.50 83 ASN A C 1
ATOM 680 O O . ASN A 1 83 ? 2.079 -11.200 -10.776 1.00 90.50 83 ASN A O 1
ATOM 684 N N . GLU A 1 84 ? 1.012 -9.280 -10.349 1.00 93.75 84 GLU A N 1
ATOM 685 C CA . GLU A 1 84 ? 0.398 -9.140 -11.675 1.00 93.75 84 GLU A CA 1
ATOM 686 C C . GLU A 1 84 ? 1.199 -8.226 -12.617 1.00 93.75 84 GLU A C 1
ATOM 688 O O . GLU A 1 84 ? 1.094 -8.357 -13.836 1.00 93.75 84 GLU A O 1
ATOM 693 N N . ILE A 1 85 ? 1.951 -7.263 -12.070 1.00 94.81 85 ILE A N 1
ATOM 694 C CA . ILE A 1 85 ? 2.594 -6.190 -12.836 1.00 94.81 85 ILE A CA 1
ATOM 695 C C . ILE A 1 85 ? 4.067 -6.064 -12.451 1.00 94.81 85 ILE A C 1
ATOM 697 O O . ILE A 1 85 ? 4.391 -5.560 -11.380 1.00 94.81 85 ILE A O 1
ATOM 701 N N . ASP A 1 86 ? 4.955 -6.396 -13.389 1.00 91.62 86 ASP A N 1
ATOM 702 C CA . ASP A 1 86 ? 6.409 -6.353 -13.178 1.00 91.62 86 ASP A CA 1
ATOM 703 C C . ASP A 1 86 ? 6.995 -4.932 -13.201 1.00 91.62 86 ASP A C 1
ATOM 705 O O . ASP A 1 86 ? 8.049 -4.676 -12.618 1.00 91.62 86 ASP A O 1
ATOM 709 N N . ASN A 1 87 ? 6.338 -3.980 -13.879 1.00 95.00 87 ASN A N 1
ATOM 710 C CA . ASN A 1 87 ? 6.814 -2.598 -13.942 1.00 95.00 87 ASN A CA 1
ATOM 711 C C . ASN A 1 87 ? 6.419 -1.822 -12.670 1.00 95.00 87 ASN A C 1
ATOM 713 O O . ASN A 1 87 ? 5.228 -1.589 -12.448 1.00 95.00 87 ASN A O 1
ATOM 717 N N . PRO A 1 88 ? 7.374 -1.298 -11.879 1.00 92.69 88 PRO A N 1
ATOM 718 C CA . PRO A 1 88 ? 7.050 -0.656 -10.604 1.00 92.69 88 PRO A CA 1
ATOM 719 C C . PRO A 1 88 ? 6.232 0.634 -10.706 1.00 92.69 88 PRO A C 1
ATOM 721 O O . PRO A 1 88 ? 5.541 1.013 -9.759 1.00 92.69 88 PRO A O 1
ATOM 724 N N . THR A 1 89 ? 6.337 1.366 -11.818 1.00 94.44 89 THR A N 1
ATOM 725 C CA . THR A 1 89 ? 5.544 2.590 -12.023 1.00 94.44 89 THR A CA 1
ATOM 726 C C . THR A 1 89 ? 4.085 2.228 -12.250 1.00 94.44 89 THR A C 1
ATOM 728 O O . THR A 1 89 ? 3.204 2.786 -11.591 1.00 94.44 89 THR A O 1
ATOM 731 N N . GLU A 1 90 ? 3.846 1.274 -13.149 1.00 95.69 90 GLU A N 1
ATOM 732 C CA . GLU A 1 90 ? 2.501 0.809 -13.487 1.00 95.69 90 GLU A CA 1
ATOM 733 C C . GLU A 1 90 ? 1.850 0.090 -12.312 1.00 95.69 90 GLU A C 1
ATOM 735 O O . GLU A 1 90 ? 0.696 0.363 -11.995 1.00 95.69 90 GLU A O 1
ATOM 740 N N . ALA A 1 91 ? 2.611 -0.726 -11.584 1.00 94.81 91 ALA A N 1
ATOM 741 C CA . ALA A 1 91 ? 2.125 -1.394 -10.389 1.00 94.81 91 ALA A CA 1
ATOM 742 C C . ALA A 1 91 ? 1.632 -0.390 -9.335 1.00 94.81 91 ALA A C 1
ATOM 744 O O . ALA A 1 91 ? 0.518 -0.500 -8.833 1.00 94.81 91 ALA A O 1
ATOM 745 N N . ILE A 1 92 ? 2.403 0.661 -9.038 1.00 93.88 92 ILE A N 1
ATOM 746 C CA . ILE A 1 92 ? 1.973 1.683 -8.069 1.00 93.88 92 ILE A CA 1
ATOM 747 C C . ILE A 1 92 ? 0.764 2.481 -8.580 1.00 93.88 92 ILE A C 1
ATOM 749 O O . ILE A 1 92 ? -0.121 2.822 -7.789 1.00 93.88 92 ILE A O 1
ATOM 753 N N . ARG A 1 93 ? 0.691 2.775 -9.887 1.00 94.94 93 ARG A N 1
ATOM 754 C CA . ARG A 1 93 ? -0.508 3.384 -10.491 1.00 94.94 93 ARG A CA 1
ATOM 755 C C . ARG A 1 93 ? -1.735 2.497 -10.298 1.00 94.94 93 ARG A C 1
ATOM 757 O O . ARG A 1 93 ? -2.788 3.005 -9.914 1.00 94.94 93 ARG A O 1
ATOM 764 N N . GLU A 1 94 ? -1.595 1.199 -10.535 1.00 96.38 94 GLU A N 1
ATOM 765 C CA . GLU A 1 94 ? -2.680 0.229 -10.422 1.00 96.38 94 GLU A CA 1
ATOM 766 C C . GLU A 1 94 ? -3.122 0.020 -8.969 1.00 96.38 94 GLU A C 1
ATOM 768 O O . GLU A 1 94 ? -4.324 0.004 -8.700 1.00 96.38 94 GLU A O 1
ATOM 773 N N . VAL A 1 95 ? -2.183 -0.025 -8.017 1.00 94.38 95 VAL A N 1
ATOM 774 C CA . VAL A 1 95 ? -2.486 0.013 -6.577 1.00 94.38 95 VAL A CA 1
ATOM 775 C C . VAL A 1 95 ? -3.359 1.229 -6.267 1.00 94.38 95 VAL A C 1
ATOM 777 O O . VAL A 1 95 ? -4.459 1.083 -5.737 1.00 94.38 95 VAL A O 1
ATOM 780 N N . GLY A 1 96 ? -2.938 2.427 -6.687 1.00 93.12 96 GLY A N 1
ATOM 781 C CA . GLY A 1 96 ? -3.726 3.649 -6.506 1.00 93.12 96 GLY A CA 1
ATOM 782 C C . GLY A 1 96 ? -5.125 3.568 -7.132 1.00 93.12 96 GLY A C 1
ATOM 783 O O . GLY A 1 96 ? -6.100 4.011 -6.524 1.00 93.12 96 GLY A O 1
ATOM 784 N N . ARG A 1 97 ? -5.252 2.964 -8.318 1.00 95.38 97 ARG A N 1
ATOM 785 C CA . ARG A 1 97 ? -6.542 2.774 -8.998 1.00 95.38 97 ARG A CA 1
ATOM 786 C C . ARG A 1 97 ? -7.477 1.851 -8.212 1.00 95.38 97 ARG A C 1
ATOM 788 O O . ARG A 1 97 ? -8.634 2.215 -8.002 1.00 95.38 97 ARG A O 1
ATOM 795 N N . ARG A 1 98 ? -6.994 0.687 -7.761 1.00 95.00 98 ARG A N 1
ATOM 796 C CA . ARG A 1 98 ? -7.788 -0.287 -6.983 1.00 95.00 98 ARG A CA 1
ATOM 797 C C . ARG A 1 98 ? -8.215 0.280 -5.631 1.00 95.00 98 ARG A C 1
ATOM 799 O O . ARG A 1 98 ? -9.353 0.080 -5.216 1.00 95.00 98 ARG A O 1
ATOM 806 N N . ILE A 1 99 ? -7.339 1.051 -4.991 1.00 91.81 99 ILE A N 1
ATOM 807 C CA . ILE A 1 99 ? -7.626 1.772 -3.745 1.00 91.81 99 ILE A CA 1
ATOM 808 C C . ILE A 1 99 ? -8.746 2.798 -3.929 1.00 91.81 99 ILE A C 1
ATOM 810 O O . ILE A 1 99 ? -9.672 2.860 -3.117 1.00 91.81 99 ILE A O 1
ATOM 814 N N . ASN A 1 100 ? -8.681 3.605 -4.990 1.00 90.69 100 ASN A N 1
ATOM 815 C CA . ASN A 1 100 ? -9.725 4.588 -5.274 1.00 90.69 100 ASN A CA 1
ATOM 816 C C . ASN A 1 100 ? -11.062 3.893 -5.564 1.00 90.69 100 ASN A C 1
ATOM 818 O O . ASN A 1 100 ? -12.068 4.249 -4.961 1.00 90.69 100 ASN A O 1
ATOM 822 N N . ALA A 1 101 ? -11.060 2.832 -6.378 1.00 92.06 101 ALA A N 1
ATOM 823 C CA . ALA A 1 101 ? -12.265 2.050 -6.657 1.00 92.06 101 ALA A CA 1
ATOM 824 C C . ALA A 1 101 ? -12.888 1.446 -5.383 1.00 92.06 101 ALA A C 1
ATOM 826 O O . ALA A 1 101 ? -14.107 1.459 -5.214 1.00 92.06 101 ALA A O 1
ATOM 827 N N . LEU A 1 102 ? -12.059 0.955 -4.455 1.00 89.38 102 LEU A N 1
ATOM 828 C CA . LEU A 1 102 ? -12.524 0.478 -3.154 1.00 89.38 102 LEU A CA 1
ATOM 829 C C . LEU A 1 102 ? -13.115 1.617 -2.310 1.00 89.38 102 LEU A C 1
ATOM 831 O O . LEU A 1 102 ? -14.155 1.439 -1.678 1.00 89.38 102 LEU A O 1
ATOM 835 N N . SER A 1 103 ? -12.469 2.782 -2.306 1.00 87.12 103 SER A N 1
ATOM 836 C CA . SER A 1 103 ? -12.954 3.969 -1.589 1.00 87.12 103 SER A CA 1
ATOM 837 C C . SER A 1 103 ? -14.340 4.384 -2.083 1.00 87.12 103 SER A C 1
ATOM 839 O O . SER A 1 103 ? -15.246 4.596 -1.273 1.00 87.12 103 SER A O 1
ATOM 841 N N . ASP A 1 104 ? -14.527 4.417 -3.403 1.00 88.69 104 ASP A N 1
ATOM 842 C CA . ASP A 1 104 ? -15.798 4.750 -4.048 1.00 88.69 104 ASP A CA 1
ATOM 843 C C . ASP A 1 104 ? -16.887 3.719 -3.715 1.00 88.69 104 ASP A C 1
ATOM 845 O O . ASP A 1 104 ? -18.030 4.084 -3.420 1.00 88.69 104 ASP A O 1
ATOM 849 N N . LEU A 1 105 ? -16.537 2.428 -3.681 1.00 87.56 105 LEU A N 1
ATOM 850 C CA . LEU A 1 105 ? -17.448 1.352 -3.283 1.00 87.56 105 LEU A CA 1
ATOM 851 C C . LEU A 1 105 ? -17.910 1.506 -1.825 1.00 87.56 105 LEU A C 1
ATOM 853 O O . LEU A 1 105 ? -19.100 1.375 -1.523 1.00 87.56 105 LEU A O 1
ATOM 857 N N . ILE A 1 106 ? -16.984 1.802 -0.910 1.00 84.19 106 ILE A N 1
ATOM 858 C CA . ILE A 1 106 ? -17.292 2.022 0.510 1.00 84.19 106 ILE A CA 1
ATOM 859 C C . ILE A 1 106 ? -18.178 3.264 0.676 1.00 84.19 106 ILE A C 1
AT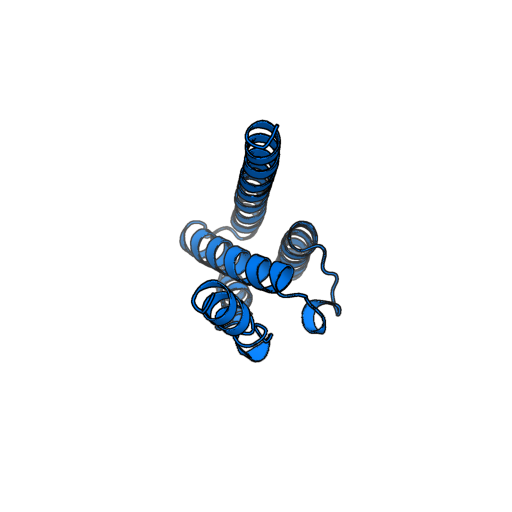OM 861 O O . ILE A 1 106 ? -19.177 3.219 1.401 1.00 84.19 106 ILE A O 1
ATOM 865 N N . ALA A 1 107 ? -17.851 4.358 -0.017 1.00 79.38 107 ALA A N 1
ATOM 866 C CA . ALA A 1 107 ? -18.622 5.596 0.024 1.00 79.38 107 ALA A CA 1
ATOM 867 C C . ALA A 1 107 ? -20.053 5.387 -0.494 1.00 79.38 107 ALA A C 1
ATOM 869 O O . ALA A 1 107 ? -21.010 5.759 0.183 1.00 79.38 107 ALA A O 1
ATOM 870 N N . THR A 1 108 ? -20.207 4.711 -1.633 1.00 76.88 108 THR A N 1
ATOM 871 C CA . THR A 1 108 ? -21.513 4.401 -2.237 1.00 76.88 108 THR A CA 1
ATOM 872 C C . THR A 1 108 ? -22.390 3.568 -1.298 1.00 76.88 108 THR A C 1
ATOM 874 O O . THR A 1 108 ? -23.573 3.861 -1.110 1.00 76.88 108 THR A O 1
ATOM 877 N N . ASN A 1 109 ? -21.809 2.566 -0.632 1.00 67.44 109 ASN A N 1
ATOM 878 C CA . ASN A 1 109 ? -22.527 1.748 0.348 1.00 67.44 109 ASN A CA 1
ATOM 879 C C . ASN A 1 109 ? -22.991 2.550 1.572 1.00 67.44 109 ASN A C 1
ATOM 881 O O . ASN A 1 109 ? -24.081 2.306 2.095 1.00 67.44 109 ASN A O 1
ATOM 885 N N . LYS A 1 110 ? -22.209 3.543 2.013 1.00 65.00 110 LYS A N 1
ATOM 886 C CA . LYS A 1 110 ? -22.609 4.450 3.097 1.00 65.00 110 LYS A CA 1
ATOM 887 C C . LYS A 1 110 ? -23.840 5.275 2.709 1.00 65.00 110 LYS A C 1
ATOM 889 O O . LYS A 1 110 ? -24.761 5.410 3.514 1.00 65.00 110 LYS A O 1
ATOM 894 N N . THR A 1 111 ? -23.889 5.777 1.476 1.00 63.88 111 THR A N 1
ATOM 895 C CA . THR A 1 111 ? -25.026 6.551 0.951 1.00 63.88 111 THR A CA 1
ATOM 896 C C . THR A 1 111 ? -26.296 5.703 0.862 1.00 63.88 111 THR A C 1
ATOM 898 O O . THR A 1 111 ? -27.353 6.127 1.325 1.00 63.88 111 THR A O 1
ATOM 901 N N . ASN A 1 112 ? -26.186 4.472 0.356 1.00 60.66 112 ASN A N 1
ATOM 902 C CA . ASN A 1 112 ? -27.320 3.552 0.223 1.00 60.66 112 ASN A CA 1
ATOM 903 C C . ASN A 1 112 ? -27.892 3.105 1.577 1.00 60.66 112 ASN A C 1
ATOM 905 O O . ASN A 1 112 ? -29.108 2.980 1.721 1.00 60.66 112 ASN A O 1
ATOM 909 N N . ASN A 1 113 ? -27.045 2.905 2.590 1.00 58.94 113 ASN A N 1
ATOM 910 C CA . ASN A 1 113 ? -27.508 2.560 3.935 1.00 58.94 113 ASN A CA 1
ATOM 911 C C . ASN A 1 113 ? -28.252 3.717 4.619 1.00 58.94 113 ASN A C 1
ATOM 913 O O . ASN A 1 113 ? -29.227 3.466 5.319 1.00 58.94 113 ASN A O 1
ATOM 917 N N . ASN A 1 114 ? -27.855 4.971 4.374 1.00 58.16 114 ASN A N 1
ATOM 918 C CA . ASN A 1 114 ? -28.553 6.150 4.905 1.00 58.16 114 ASN A CA 1
ATOM 919 C C . ASN A 1 114 ? -29.928 6.394 4.258 1.00 58.16 114 ASN A C 1
ATOM 921 O O . ASN A 1 114 ? -30.774 7.057 4.852 1.00 58.16 114 ASN A O 1
ATOM 925 N N . LEU A 1 115 ? -30.150 5.881 3.044 1.00 57.75 115 LEU A N 1
ATOM 926 C CA . LEU A 1 115 ? -31.442 5.944 2.353 1.00 57.75 115 LEU A CA 1
ATOM 927 C C . LEU A 1 115 ? -32.414 4.850 2.816 1.00 57.75 115 LEU A C 1
ATOM 929 O O . LEU A 1 115 ? -33.616 5.017 2.671 1.00 57.75 115 LEU A O 1
ATOM 933 N N . ARG A 1 116 ? -31.909 3.740 3.370 1.00 53.56 116 ARG A N 1
ATOM 934 C CA . ARG A 1 116 ? -32.726 2.616 3.868 1.00 53.56 116 ARG A CA 1
ATOM 935 C C . ARG A 1 116 ? -33.175 2.766 5.324 1.00 53.56 116 ARG A C 1
ATOM 937 O O . ARG A 1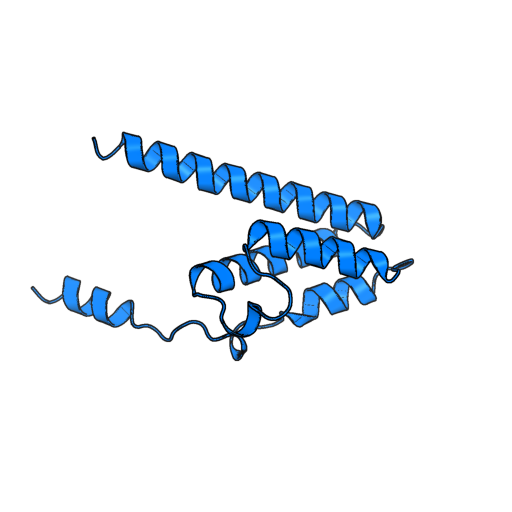 116 ? -33.970 1.959 5.792 1.00 53.56 116 ARG A O 1
ATOM 944 N N . THR A 1 117 ? -32.636 3.742 6.050 1.00 52.16 117 THR A N 1
ATOM 945 C CA . THR A 1 117 ? -32.942 4.011 7.467 1.00 52.16 117 THR A CA 1
ATOM 946 C C . THR A 1 117 ? -33.844 5.232 7.678 1.00 52.16 117 THR A C 1
ATOM 948 O O . THR A 1 117 ? -34.035 5.649 8.820 1.00 52.16 117 THR A O 1
ATOM 951 N N . ARG A 1 118 ? -34.398 5.795 6.599 1.00 45.62 118 ARG A N 1
ATOM 952 C CA . ARG A 1 118 ? -35.454 6.816 6.608 1.00 45.62 118 ARG A CA 1
ATOM 953 C C . ARG A 1 118 ? -36.749 6.207 6.097 1.00 45.62 118 ARG A C 1
ATOM 955 O O . ARG A 1 118 ? -37.804 6.639 6.600 1.00 45.62 118 ARG A O 1
#

Foldseek 3Di:
DVPVVVVVVVVVPPFCAPVNLPCLCVLVVLLVPFPPDDPVLVVLLQVLLCVLLVDDDPCSNVRGSVSSVSSSVLSVLSVVLSVVDRDSVVSSVSSSVVSVVVVVVVVVVVVVVVVVVD

Sequence (118 aa):
MRVTKAFANSREREKVKREYLPFYHQSRDALSMMQGVKKYHYINLAKAENRFTGLYSGERQTANEQQLGALIILQQIESAVFNEIDNPTEAIREVGRRINALSDLIATNKTNNNLRTR

=== Feature glossary ===
The record interleaves many kinds of information about one protein. Here is each kind framed as the question it answers.

Q: What known structures does this most resemble?
A: Structural nearest neighbors (via Foldseek easy-search vs the PDB). Reported per hit: target PDB id, E-value, and alignment TM-score. A TM-score above ~0.5 is the conventional threshold for 'same fold'.

Q: Where is each backbone atom in 3D?
A: The mmCIF table is the protein's shape written out atom by atom. For each backbone N, Cα, C, and carbonyl O, it records an (x, y, z) coordinate triple in Å plus the residue type, chain letter, and residue number.

Q: What are the backbone torsion angles?
A: The φ/ψ torsion pair specifies the backbone conformation at each residue. φ rotates about the N–Cα bond, ψ about the Cα–C bond. Steric clashes forbid most of the (φ, ψ) plane — the allowed regions (α-helix basin, β-sheet basin, left-handed helix) are the Ramachandran-allowed regions.

Q: Which residues are buried vs exposed?
A: Solvent-accessible surface area (SASA) is the area in Å² traced out by the centre of a 1.4 Å probe sphere (a water molecule) rolled over the protein's van der Waals surface (Shrake–Rupley / Lee–Richards construction). Buried residues have near-zero SASA; fully exposed residues can exceed 200 Å². The total SASA scales roughly with the number of surface residues.

Q: How confident is the AlphaFold model at each residue?
A: pLDDT is the predicted lDDT-Cα score: AlphaFold's confidence that the local environment of each residue (all inter-atomic distances within 15 Å) is correctly placed. It is a per-residue number between 0 and 100, with higher meaning more reliable.

Q: What does the local fold look like, residue by residue?
A: 3Di is Foldseek's structural alphabet. Each residue is assigned one of twenty discrete states based on how its Cα sits relative to its spatial (not sequential) neighbors. Aligning 3Di strings finds structural homologs roughly as well as full 3D superposition, but orders of magnitude faster.

Q: How big and how compact is the whole molecule?
A: Radius of gyration (Rg) is the root-mean-square distance of Cα atoms from their centroid — a single number for overall size and compactness. A globular domain of N residues has Rg ≈ 2.2·N^0.38 Å; an extended or disordered chain has a much larger Rg. The Cα contact count is the number of residue pairs whose Cα atoms are within 8 Å and are more than four positions apart in sequence — a standard proxy for tertiary packing density. The bounding box is the smallest axis-aligned box enclosing all Cα atoms.

Q: Which residues are in helices, strands, or loops?
A: DSSP 8-state secondary structure assigns each residue one of H (α-helix), G (3₁₀-helix), I (π-helix), E (extended β-strand), B (isolated β-bridge), T (hydrogen-bonded turn), S (bend), or '-' (coil). The assignment is computed from backbone hydrogen-bond geometry via the Kabsch–Sander algorithm.

Q: How mobile is each atom in the crystal?
A: Crystallographic B-factors measure how much each atom's electron density is smeared out, in Å². They rise in mobile loops and surface residues and fall in the buried interior. In AlphaFold models this column is repurposed to hold pLDDT instead.

Q: What if only a Cα trace is available?
A: P-SEA three-state annotation labels each residue as helix, strand, or coil based purely on the geometry of the 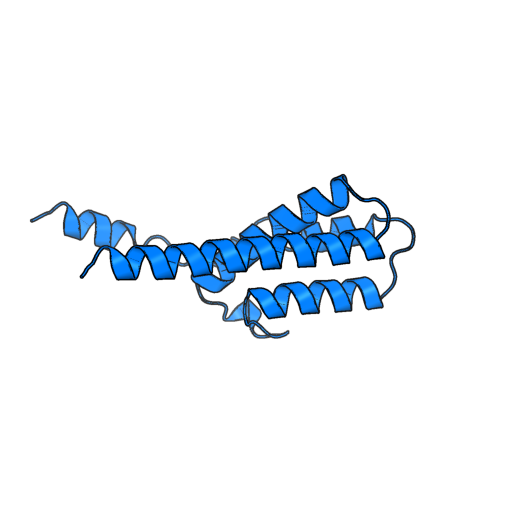Cα trace. It serves as a fallback when the full backbone (and thus DSSP) is unavailable.

Q: What family and function is it annotated with?
A: Database cross-references. InterPro integrates a dozen domain/family signature databases into unified entries with residue-range hits. GO terms attach function/process/location labels with evidence codes. CATH codes position the fold in a four-level structural taxonomy. Organism is the NCBI-taxonomy species name.

Q: Are the domains correctly placed relative to each other?
A: Predicted Aligned Error (PAE) is an AlphaFold confidence matrix: entry (i, j) is the expected error in the position of residue j, in ångströms, when the prediction is superimposed on the true structure at residue i. Low PAE within a block of residues means that block is internally rigid and well-predicted; high PAE between two blocks means their relative placement is uncertain even if each block individually is confident.

Q: What do the diagnostic plots show?
A: Three diagnostic plots accompany the record. The Cα contact map visualizes the tertiary structure as a 2D adjacency matrix (8 Å cutoff, sequence-local contacts suppressed). The Ramachandran plot shows the distribution of backbone (φ, ψ) torsions, with points in the α and β basins reflecting secondary structure content. The PAE plot shows AlphaFold's inter-residue confidence as a color matrix.

Q: What is the amino-acid chain?
A: Primary structure: the covalent order of the twenty standard amino acids along the backbone. Two proteins with the same sequence will (almost always) fold to the same structure; two with 30% identity often share a fold but not the details.

Q: What do the rendered images show?
A: The six renders are orthographic views along the three Cartesian axes in both directions. Representation (cartoon, sticks, or surface) and color scheme (sequence-rainbow or by-chain) vary across proteins so the training set covers all the common visualization conventions.